Protein AF-A0A1G9AP73-F1 (afdb_monomer_lite)

pLDDT: mean 91.85, std 10.34, range [49.53, 98.06]

Radius of gyration: 12.02 Å; chains: 1; bounding box: 33×26×29 Å

Secondary structure (DSSP, 8-state):
-------B--HHHHHHHHHHHHHT--EEEEEEETTEEEEEEEEEETTEEEEEEEE---

Organism: NCBI:txid128104

Structure (mmCIF, N/CA/C/O backbone):
data_AF-A0A1G9AP73-F1
#
_entry.id   AF-A0A1G9AP73-F1
#
loop_
_atom_site.group_PDB
_atom_site.id
_atom_site.type_symbol
_atom_site.label_atom_id
_atom_site.label_alt_id
_atom_site.label_comp_id
_atom_site.label_asym_id
_atom_site.label_entity_id
_atom_site.label_seq_id
_atom_site.pdbx_PDB_ins_code
_atom_site.Cartn_x
_atom_site.Cartn_y
_atom_site.Cartn_z
_atom_site.occupancy
_atom_site.B_iso_or_equiv
_atom_site.auth_seq_id
_atom_site.auth_comp_id
_atom_site.auth_asym_id
_atom_site.auth_atom_id
_atom_site.pdbx_PDB_model_num
ATOM 1 N N . MET A 1 1 ? -20.012 -17.395 2.251 1.00 49.53 1 MET A N 1
ATOM 2 C CA . MET A 1 1 ? -19.285 -16.288 2.905 1.00 49.53 1 MET A CA 1
ATOM 3 C C . MET A 1 1 ? -17.969 -16.172 2.171 1.00 49.53 1 MET A C 1
ATOM 5 O O . MET A 1 1 ? -17.335 -17.207 2.003 1.00 49.53 1 MET A O 1
ATOM 9 N N . SER A 1 2 ? -17.627 -15.010 1.617 1.00 61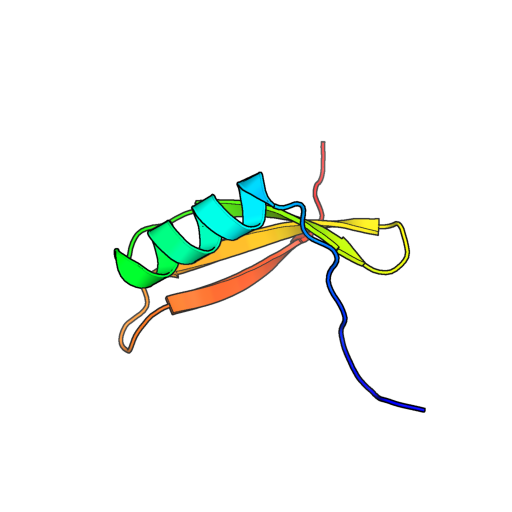.34 2 SER A N 1
ATOM 10 C CA . SER A 1 2 ? -16.326 -14.875 0.968 1.00 61.34 2 SER A CA 1
ATOM 11 C C . SER A 1 2 ? -15.243 -14.799 2.044 1.00 61.34 2 SER A C 1
ATOM 13 O O . SER A 1 2 ? -15.435 -14.164 3.079 1.00 61.34 2 SER A O 1
ATOM 15 N N . ASN A 1 3 ? -14.133 -15.504 1.833 1.00 81.12 3 ASN A N 1
ATOM 16 C CA . ASN A 1 3 ? -12.966 -15.479 2.722 1.00 81.12 3 ASN A CA 1
ATOM 17 C C . ASN A 1 3 ? -12.055 -14.286 2.380 1.00 81.12 3 ASN A C 1
ATOM 19 O O . ASN A 1 3 ? -10.835 -14.368 2.518 1.00 81.12 3 ASN A O 1
ATOM 23 N N . ASP A 1 4 ? -12.641 -13.201 1.871 1.00 86.31 4 ASP A N 1
ATOM 24 C CA . ASP A 1 4 ? -11.891 -12.086 1.313 1.00 86.31 4 ASP A CA 1
ATOM 25 C C . ASP A 1 4 ? -11.366 -11.193 2.433 1.00 86.31 4 ASP A C 1
ATOM 27 O O . ASP A 1 4 ? -12.086 -10.808 3.358 1.00 86.31 4 ASP A O 1
ATOM 31 N N . PHE A 1 5 ? -10.098 -10.812 2.318 1.00 87.44 5 PHE A N 1
ATOM 32 C CA . PHE A 1 5 ? -9.484 -9.837 3.203 1.00 87.44 5 PHE A CA 1
ATOM 33 C C . PHE A 1 5 ? -9.558 -8.447 2.559 1.00 87.44 5 PHE A C 1
ATOM 35 O O . PHE A 1 5 ? -8.676 -8.049 1.801 1.00 87.44 5 PHE A O 1
ATOM 42 N N . VAL A 1 6 ? -10.647 -7.722 2.827 1.00 92.56 6 VAL A N 1
ATOM 43 C CA . VAL A 1 6 ? -10.928 -6.418 2.201 1.00 92.56 6 VAL A CA 1
ATOM 44 C C . VAL A 1 6 ? -10.268 -5.279 2.981 1.00 92.56 6 VAL A C 1
ATOM 46 O O . VAL A 1 6 ? -10.397 -5.204 4.206 1.00 92.56 6 VAL A O 1
ATOM 49 N N . LEU A 1 7 ? -9.569 -4.395 2.268 1.00 94.94 7 LEU A N 1
ATOM 50 C CA . LEU A 1 7 ? -8.919 -3.200 2.802 1.00 94.94 7 LEU A CA 1
ATOM 51 C C . LEU A 1 7 ? -9.558 -1.949 2.199 1.00 94.94 7 LEU A C 1
ATOM 53 O O . LEU A 1 7 ? -9.552 -1.787 0.981 1.00 94.94 7 LEU A O 1
ATOM 57 N N . ASP A 1 8 ? 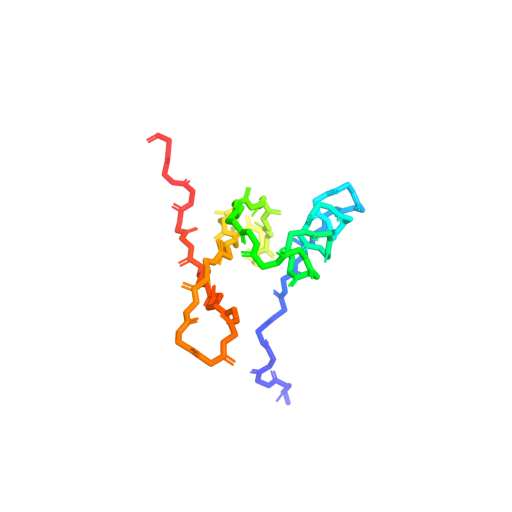-10.035 -1.044 3.047 1.00 96.56 8 ASP A N 1
ATOM 58 C CA . ASP A 1 8 ? -10.453 0.286 2.614 1.00 96.56 8 ASP A CA 1
ATOM 59 C C . ASP A 1 8 ? -9.237 1.214 2.559 1.00 96.56 8 ASP A C 1
ATOM 61 O O . ASP A 1 8 ? -8.489 1.337 3.534 1.00 96.56 8 ASP A O 1
ATOM 65 N N . ILE A 1 9 ? -9.070 1.902 1.435 1.00 96.94 9 ILE A N 1
ATOM 66 C CA . ILE A 1 9 ? -8.005 2.874 1.178 1.00 96.94 9 ILE A CA 1
ATOM 67 C C . ILE A 1 9 ? -8.624 4.130 0.558 1.00 96.94 9 ILE A C 1
ATOM 69 O O . ILE A 1 9 ? -9.577 4.035 -0.216 1.00 96.94 9 ILE A O 1
ATOM 73 N N . ASP A 1 10 ? -8.134 5.315 0.922 1.00 96.81 10 ASP A N 1
ATOM 74 C CA . ASP A 1 10 ? -8.574 6.552 0.270 1.00 96.81 10 ASP A CA 1
ATOM 75 C C . ASP A 1 10 ? -7.890 6.755 -1.093 1.00 96.81 10 ASP A C 1
ATOM 77 O O . ASP A 1 10 ? -6.890 6.116 -1.419 1.00 96.81 10 ASP A O 1
ATOM 81 N N . HIS A 1 11 ? -8.459 7.637 -1.918 1.00 97.50 11 HIS A N 1
ATOM 82 C CA . HIS A 1 11 ? -7.998 7.862 -3.290 1.00 97.50 11 HIS A CA 1
ATOM 83 C C . HIS A 1 11 ? -6.547 8.354 -3.363 1.00 97.50 11 HIS A C 1
ATOM 85 O O . HIS A 1 11 ? -5.811 7.956 -4.264 1.00 97.50 11 HIS A O 1
ATOM 91 N N . GLU A 1 12 ? -6.132 9.206 -2.425 1.00 97.69 12 GLU A N 1
ATOM 92 C CA . GLU A 1 12 ? -4.777 9.761 -2.382 1.00 97.69 12 GLU A CA 1
ATOM 93 C C . GLU A 1 12 ? -3.754 8.665 -2.066 1.00 97.69 12 GLU A C 1
ATOM 95 O O . GLU A 1 12 ? -2.799 8.458 -2.816 1.00 97.69 12 GLU A O 1
ATOM 100 N N . SER A 1 13 ? -4.013 7.892 -1.013 1.00 97.75 13 SER A N 1
ATOM 101 C CA . SER A 1 13 ? -3.212 6.742 -0.603 1.00 97.75 13 SER A CA 1
ATOM 102 C C . SER A 1 13 ? -3.160 5.668 -1.689 1.00 97.75 13 SER A C 1
ATOM 104 O O . SER A 1 13 ? -2.109 5.070 -1.912 1.00 97.75 13 SER A O 1
ATOM 106 N N . ALA A 1 14 ? -4.270 5.435 -2.397 1.00 97.81 14 ALA A N 1
ATOM 107 C CA . ALA A 1 14 ? -4.322 4.511 -3.526 1.00 97.81 14 ALA A CA 1
ATOM 108 C C . ALA A 1 14 ? -3.446 4.987 -4.693 1.00 97.81 14 ALA A C 1
ATOM 110 O O . ALA A 1 14 ? -2.722 4.183 -5.282 1.00 97.81 14 ALA A O 1
ATOM 111 N N . GLY A 1 15 ? -3.472 6.287 -5.000 1.00 98.06 15 GLY A N 1
ATOM 112 C CA . GLY A 1 15 ? -2.615 6.893 -6.016 1.00 98.06 15 GLY A CA 1
ATOM 113 C C . GLY A 1 15 ? -1.133 6.790 -5.662 1.00 98.06 15 GLY A C 1
ATOM 114 O O . GLY A 1 15 ? -0.335 6.353 -6.493 1.00 98.06 15 GLY A O 1
ATOM 115 N N . LEU A 1 16 ? -0.776 7.120 -4.417 1.00 97.69 16 LEU A N 1
ATOM 116 C CA . LEU A 1 16 ? 0.589 6.979 -3.911 1.00 97.69 16 LEU A CA 1
ATOM 117 C C . LEU A 1 16 ? 1.066 5.526 -4.005 1.00 97.69 16 LEU A C 1
ATOM 119 O O . LEU A 1 16 ? 2.121 5.269 -4.578 1.00 97.69 16 LEU A O 1
ATOM 123 N N . LEU A 1 17 ? 0.264 4.576 -3.516 1.00 97.69 17 LEU A N 1
ATOM 124 C CA . LEU A 1 17 ? 0.585 3.152 -3.581 1.00 97.69 17 LEU A CA 1
ATOM 125 C C . LEU A 1 17 ? 0.799 2.690 -5.026 1.00 97.69 17 LEU A C 1
ATOM 127 O O . LEU A 1 17 ? 1.802 2.046 -5.314 1.00 97.69 17 LEU A O 1
ATOM 131 N N . ALA A 1 18 ? -0.113 3.029 -5.940 1.00 97.38 18 ALA A N 1
ATOM 132 C CA . ALA A 1 18 ? 0.004 2.649 -7.344 1.00 97.38 18 ALA A CA 1
ATOM 133 C C . ALA A 1 18 ? 1.282 3.217 -7.982 1.00 97.38 18 ALA A C 1
ATOM 135 O O . ALA A 1 18 ? 2.014 2.484 -8.647 1.00 97.38 18 ALA A O 1
ATOM 136 N N . GLY A 1 19 ? 1.582 4.495 -7.733 1.00 97.19 19 GLY A N 1
ATOM 137 C CA . GLY A 1 19 ? 2.805 5.138 -8.211 1.00 97.19 19 GLY A CA 1
ATOM 138 C C . GLY A 1 19 ? 4.065 4.457 -7.677 1.00 97.19 19 GLY A C 1
ATOM 139 O O . GLY A 1 19 ? 4.954 4.116 -8.453 1.00 97.19 19 GLY A O 1
ATOM 140 N N . THR A 1 20 ? 4.114 4.184 -6.373 1.00 95.88 20 THR A N 1
ATOM 141 C CA . THR A 1 20 ? 5.234 3.485 -5.732 1.00 95.88 20 THR A CA 1
ATOM 142 C C . THR A 1 20 ? 5.435 2.078 -6.294 1.00 95.88 20 THR A C 1
ATOM 144 O O . THR A 1 20 ? 6.569 1.690 -6.577 1.00 95.88 20 THR A O 1
ATOM 147 N N . LEU A 1 21 ? 4.352 1.320 -6.494 1.00 96.69 21 LEU A N 1
ATOM 148 C CA . LEU A 1 21 ? 4.423 -0.033 -7.048 1.00 96.69 21 LEU A CA 1
ATOM 149 C C . LEU A 1 21 ? 4.970 -0.045 -8.477 1.00 96.69 21 LEU A C 1
ATOM 151 O O . LEU A 1 21 ? 5.763 -0.919 -8.812 1.00 96.69 21 LEU A O 1
ATOM 155 N N . LEU A 1 22 ? 4.578 0.928 -9.304 1.00 96.38 22 LEU A N 1
ATOM 156 C CA . LEU A 1 22 ? 5.089 1.071 -10.669 1.00 96.38 22 LEU A CA 1
ATOM 157 C C . LEU A 1 22 ? 6.550 1.533 -10.703 1.00 96.38 22 LEU A C 1
ATOM 159 O O . LEU A 1 22 ? 7.298 1.127 -11.587 1.00 96.38 22 LEU A O 1
ATOM 163 N N . ALA A 1 23 ? 6.952 2.375 -9.750 1.00 96.12 23 ALA A N 1
ATOM 164 C CA . ALA A 1 23 ? 8.314 2.888 -9.648 1.00 96.12 23 ALA A CA 1
ATOM 165 C C . ALA A 1 23 ? 9.304 1.879 -9.043 1.00 96.12 23 ALA A C 1
ATOM 167 O O . ALA A 1 23 ? 10.512 2.061 -9.179 1.00 96.12 23 ALA A O 1
ATOM 168 N N . GLY A 1 24 ? 8.812 0.835 -8.369 1.00 95.81 24 GLY A N 1
ATOM 169 C CA . GLY A 1 24 ? 9.662 -0.088 -7.620 1.00 95.81 24 GLY A CA 1
ATOM 170 C C . GLY A 1 24 ? 10.291 0.558 -6.382 1.00 95.81 24 GLY A C 1
ATOM 171 O O . GLY A 1 24 ? 11.424 0.234 -6.038 1.00 95.81 24 GLY A O 1
ATOM 172 N N . ASP A 1 25 ? 9.584 1.492 -5.737 1.00 96.31 25 ASP A N 1
ATOM 173 C CA . ASP A 1 25 ? 10.049 2.203 -4.536 1.00 96.31 25 ASP A CA 1
ATOM 174 C C . ASP A 1 25 ? 9.329 1.692 -3.271 1.00 96.31 25 ASP A C 1
ATOM 176 O O . ASP A 1 25 ? 8.483 0.801 -3.320 1.00 96.31 25 ASP A O 1
ATOM 180 N N . SER A 1 26 ? 9.656 2.237 -2.106 1.00 96.75 26 SER A N 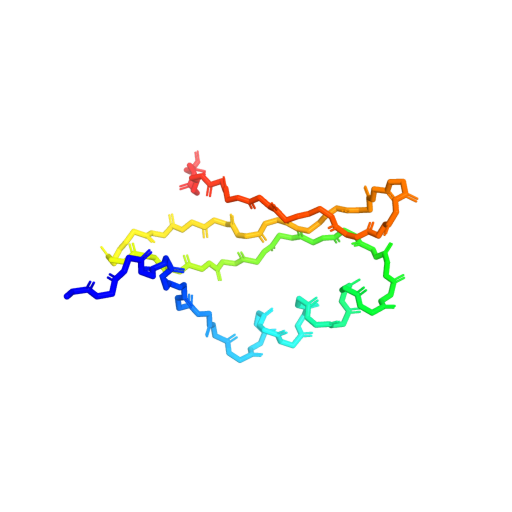1
ATOM 181 C CA . SER A 1 26 ? 9.037 1.906 -0.826 1.00 96.75 26 SER A CA 1
ATOM 182 C C . SER A 1 26 ? 7.996 2.938 -0.392 1.00 96.75 26 SER A C 1
ATOM 184 O O . SER A 1 26 ? 8.200 4.143 -0.512 1.00 96.75 26 SER A O 1
ATOM 186 N N . CYS A 1 27 ? 6.880 2.474 0.171 1.00 96.62 27 CYS A N 1
ATOM 187 C CA . CYS A 1 27 ? 5.907 3.352 0.821 1.00 96.62 27 CYS A CA 1
ATOM 188 C C . CYS A 1 27 ? 5.169 2.643 1.958 1.00 96.62 27 CYS A C 1
ATOM 190 O O . CYS A 1 27 ? 5.152 1.416 2.060 1.00 96.62 27 CYS A O 1
ATOM 192 N N . ALA A 1 28 ? 4.499 3.428 2.797 1.00 97.00 28 ALA A N 1
ATOM 193 C CA . ALA A 1 28 ? 3.506 2.941 3.741 1.00 97.00 28 ALA A CA 1
ATOM 194 C C . ALA A 1 28 ? 2.276 3.842 3.659 1.00 97.00 28 ALA A C 1
ATOM 196 O O . ALA A 1 28 ? 2.393 5.053 3.829 1.00 97.00 28 ALA A O 1
ATOM 197 N N . VAL A 1 29 ? 1.113 3.251 3.395 1.00 97.06 29 VAL A N 1
ATOM 198 C CA . VAL A 1 29 ? -0.147 3.984 3.247 1.00 97.06 29 VAL A CA 1
ATOM 199 C C . VAL A 1 29 ? -1.174 3.521 4.279 1.00 97.06 29 VAL A C 1
ATOM 201 O O . VAL A 1 29 ? -1.214 2.332 4.616 1.00 97.06 29 VAL A O 1
ATOM 204 N N . PRO A 1 30 ? -1.998 4.429 4.825 1.00 96.50 30 PRO A N 1
ATOM 205 C CA . PRO A 1 30 ? -3.045 4.060 5.764 1.00 96.50 30 PRO A CA 1
ATOM 206 C C . PRO A 1 30 ? -4.145 3.259 5.061 1.00 96.50 30 PRO A C 1
ATOM 208 O O . PRO A 1 30 ? -4.630 3.634 3.998 1.00 96.50 30 PRO A O 1
ATOM 211 N N . VAL A 1 31 ? -4.576 2.170 5.694 1.00 96.69 31 VAL A N 1
ATOM 212 C CA . VAL A 1 31 ? -5.723 1.365 5.251 1.00 96.69 31 VAL A CA 1
ATOM 213 C C . VAL A 1 31 ? -6.610 1.014 6.443 1.00 96.69 31 VAL A C 1
ATOM 215 O O . VAL A 1 31 ? -6.191 1.120 7.603 1.00 96.69 31 VAL A O 1
ATOM 218 N N . ARG A 1 32 ? -7.851 0.593 6.190 1.00 95.12 32 ARG A N 1
ATOM 219 C CA . ARG A 1 32 ? -8.761 0.096 7.231 1.00 95.12 32 ARG A CA 1
ATOM 220 C C . ARG A 1 32 ? -9.235 -1.314 6.919 1.00 95.12 32 ARG A C 1
ATOM 222 O O . ARG A 1 32 ? -9.513 -1.639 5.775 1.00 95.12 32 ARG A O 1
ATOM 229 N N . HIS A 1 33 ? -9.359 -2.131 7.956 1.00 92.44 33 HIS A N 1
ATOM 230 C CA . HIS A 1 33 ? -10.000 -3.440 7.888 1.00 92.44 33 HIS A CA 1
ATOM 231 C C . HIS A 1 33 ? -10.969 -3.559 9.060 1.00 92.44 33 HIS A C 1
ATOM 233 O O . HIS A 1 33 ? -10.530 -3.483 10.205 1.00 92.44 33 HIS A O 1
ATOM 239 N N . GLN A 1 34 ? -12.272 -3.706 8.804 1.00 90.19 34 GLN A N 1
ATOM 240 C CA . GLN A 1 34 ? -13.285 -3.867 9.863 1.00 90.19 34 GLN A CA 1
ATOM 241 C C . GLN A 1 34 ? -13.184 -2.791 10.971 1.00 90.19 34 GLN A C 1
ATOM 243 O O . GLN A 1 34 ? -13.173 -3.098 12.160 1.00 90.19 34 GLN A O 1
ATOM 248 N N . ASN A 1 35 ? -13.062 -1.516 10.582 1.00 86.94 35 ASN A N 1
ATOM 249 C CA . ASN A 1 35 ? -12.838 -0.358 11.470 1.00 86.94 35 ASN A CA 1
ATOM 250 C C . ASN A 1 35 ? -11.485 -0.309 12.210 1.00 86.94 35 ASN A C 1
ATOM 252 O O . ASN A 1 35 ? -11.237 0.632 12.965 1.00 86.94 35 ASN A O 1
ATOM 256 N N . VAL A 1 36 ? -10.571 -1.249 11.967 1.00 91.00 36 VAL A N 1
ATOM 257 C CA . VAL A 1 36 ? -9.199 -1.212 12.490 1.00 91.00 36 VAL A CA 1
ATOM 258 C C . VAL A 1 36 ? -8.302 -0.444 11.525 1.00 91.00 36 VAL A C 1
ATOM 260 O O . VAL A 1 36 ? -8.246 -0.765 10.339 1.00 91.00 36 VAL A O 1
ATOM 263 N N . LYS A 1 37 ? -7.577 0.563 12.029 1.00 93.25 37 LYS A N 1
ATOM 264 C CA . LYS A 1 37 ? -6.567 1.298 11.252 1.00 93.25 37 LYS A CA 1
ATOM 265 C C . LYS A 1 37 ? -5.268 0.496 11.177 1.00 93.25 37 LYS A C 1
ATOM 267 O O . LYS A 1 37 ? -4.712 0.104 12.203 1.00 93.25 37 LYS A O 1
ATOM 272 N N . LEU A 1 38 ? -4.771 0.296 9.965 1.00 95.56 38 LEU A N 1
ATOM 273 C CA . LEU A 1 38 ? -3.537 -0.421 9.657 1.00 95.56 38 LEU A CA 1
ATOM 274 C C . LEU A 1 38 ? -2.686 0.415 8.691 1.00 95.56 38 LEU A C 1
ATOM 276 O O . LEU A 1 38 ? -3.144 1.420 8.147 1.00 95.56 38 LEU A O 1
ATOM 280 N N . LEU A 1 39 ? -1.449 -0.015 8.473 1.00 96.50 39 LEU A N 1
ATOM 281 C CA . LEU A 1 39 ? -0.588 0.466 7.399 1.00 96.50 39 LEU A CA 1
ATOM 282 C C . LEU A 1 39 ? -0.367 -0.669 6.405 1.00 96.50 39 LEU A C 1
ATOM 284 O O . LEU A 1 39 ? 0.029 -1.764 6.807 1.00 96.50 39 LEU A O 1
ATOM 288 N N . LEU A 1 40 ? -0.602 -0.402 5.124 1.00 97.06 40 LEU A N 1
ATOM 289 C CA . LEU A 1 40 ? -0.147 -1.247 4.031 1.00 97.06 40 LEU A CA 1
ATOM 290 C C . LEU A 1 40 ? 1.217 -0.736 3.578 1.00 97.06 40 LEU A C 1
ATOM 292 O O . LEU A 1 40 ? 1.345 0.390 3.101 1.00 97.06 40 LEU A O 1
ATOM 296 N N . CYS A 1 41 ? 2.241 -1.555 3.759 1.00 97.00 41 CYS A N 1
ATOM 297 C CA . CYS A 1 41 ? 3.607 -1.222 3.396 1.00 97.00 41 CYS A CA 1
ATOM 298 C C . CYS A 1 41 ? 3.995 -1.954 2.113 1.00 97.00 41 CYS A C 1
ATOM 300 O O . CYS A 1 41 ? 3.782 -3.163 2.010 1.00 97.00 41 CYS A O 1
ATOM 302 N N . ALA A 1 42 ? 4.597 -1.226 1.177 1.00 97.25 42 ALA A N 1
ATOM 303 C CA . ALA A 1 42 ? 5.197 -1.754 -0.037 1.00 97.25 42 ALA A CA 1
ATOM 304 C C . ALA A 1 42 ? 6.719 -1.607 0.048 1.00 97.25 42 ALA A C 1
ATOM 306 O O . ALA A 1 42 ? 7.221 -0.535 0.386 1.00 97.25 42 ALA A O 1
ATOM 307 N N . LEU A 1 43 ? 7.448 -2.686 -0.233 1.00 96.94 43 LEU A N 1
ATOM 308 C CA . LEU A 1 43 ? 8.910 -2.703 -0.289 1.00 96.94 43 LEU A CA 1
ATOM 309 C C . LEU A 1 43 ? 9.385 -3.449 -1.539 1.00 96.94 43 LEU A C 1
ATOM 311 O O . LEU A 1 43 ? 8.804 -4.488 -1.863 1.00 96.94 43 LEU A O 1
ATOM 315 N N . PRO A 1 44 ? 10.490 -3.023 -2.168 1.00 96.88 44 PRO A N 1
ATOM 316 C CA . PRO A 1 44 ? 11.148 -3.821 -3.194 1.00 96.88 44 PRO A CA 1
ATOM 317 C C . PRO A 1 44 ? 11.578 -5.198 -2.656 1.00 96.88 44 PRO A C 1
ATOM 319 O O . PRO A 1 44 ? 11.980 -5.361 -1.493 1.00 96.88 44 PRO A O 1
ATOM 322 N N . GLY A 1 45 ? 11.449 -6.215 -3.496 1.00 93.38 45 GLY A N 1
ATOM 323 C CA . GLY A 1 45 ? 11.908 -7.587 -3.292 1.00 93.38 45 GLY A CA 1
ATOM 324 C C . GLY A 1 45 ? 12.640 -8.098 -4.534 1.00 93.38 45 GLY A C 1
ATOM 325 O O . GLY A 1 45 ? 12.757 -7.378 -5.519 1.00 93.38 45 GLY A O 1
ATOM 326 N N . G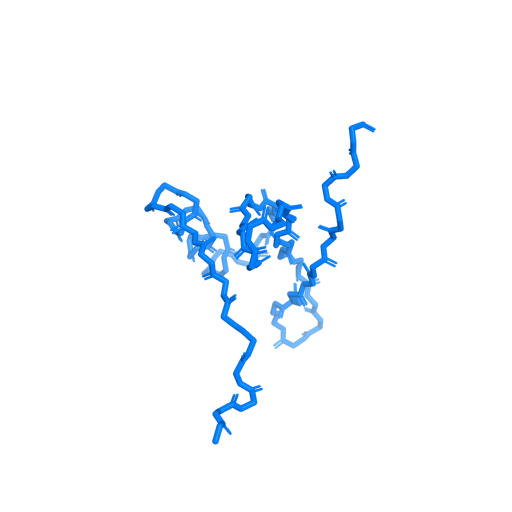LU A 1 46 ? 13.136 -9.334 -4.479 1.00 90.62 46 GLU A N 1
ATOM 327 C CA . GLU A 1 46 ? 13.953 -9.915 -5.560 1.00 90.62 46 GLU A CA 1
ATOM 328 C C . GLU A 1 46 ? 13.190 -10.023 -6.893 1.00 90.62 46 GLU A C 1
ATOM 330 O O . GLU A 1 46 ? 13.741 -9.673 -7.931 1.00 90.62 46 GLU A O 1
ATOM 335 N N . ASP A 1 47 ? 11.903 -10.389 -6.850 1.00 90.19 47 ASP A N 1
ATOM 336 C CA . ASP A 1 47 ? 11.063 -10.613 -8.041 1.00 90.19 47 ASP A CA 1
ATOM 337 C C . ASP A 1 47 ? 9.921 -9.585 -8.204 1.00 90.19 47 ASP A C 1
ATOM 339 O O . ASP A 1 47 ? 8.942 -9.831 -8.910 1.00 90.19 47 ASP A O 1
ATOM 343 N N . GLY A 1 48 ? 9.993 -8.436 -7.522 1.00 94.25 48 GLY A N 1
ATOM 344 C CA . GLY A 1 48 ? 8.965 -7.393 -7.609 1.00 94.25 48 GLY A CA 1
ATOM 345 C C . GLY A 1 48 ? 8.705 -6.684 -6.286 1.00 94.25 48 GLY A C 1
ATOM 346 O O . GLY A 1 48 ? 9.634 -6.317 -5.573 1.00 94.25 48 GLY A O 1
ATOM 347 N N . MET A 1 49 ? 7.431 -6.480 -5.948 1.00 96.50 49 MET A N 1
ATOM 348 C CA . MET A 1 49 ? 7.020 -5.739 -4.752 1.00 96.50 49 MET A CA 1
ATOM 349 C C . MET A 1 49 ? 6.478 -6.671 -3.671 1.00 96.50 49 MET A C 1
ATOM 351 O O . MET A 1 49 ? 5.642 -7.535 -3.928 1.00 96.50 49 MET A O 1
ATOM 355 N N . ARG A 1 50 ? 6.918 -6.468 -2.430 1.00 96.38 50 ARG A N 1
ATOM 356 C CA . ARG A 1 50 ? 6.394 -7.145 -1.240 1.00 96.38 50 ARG A CA 1
ATOM 357 C C . ARG A 1 50 ? 5.413 -6.233 -0.526 1.00 96.38 50 ARG A C 1
ATOM 359 O O . ARG A 1 50 ? 5.757 -5.101 -0.190 1.00 96.38 50 ARG A O 1
ATOM 366 N N . LEU A 1 51 ? 4.224 -6.760 -0.253 1.00 95.44 51 LEU A N 1
ATOM 367 C CA . LEU A 1 51 ? 3.167 -6.074 0.480 1.00 95.44 51 LEU A CA 1
ATOM 368 C C . LEU A 1 51 ? 2.966 -6.723 1.848 1.00 95.44 51 LEU A C 1
ATOM 370 O O . LEU A 1 51 ? 2.851 -7.943 1.949 1.00 95.44 51 LEU A O 1
ATOM 374 N N . PHE A 1 52 ? 2.902 -5.916 2.904 1.00 94.44 52 PHE A N 1
ATOM 375 C CA . PHE A 1 52 ? 2.590 -6.400 4.249 1.00 94.44 52 PHE A CA 1
ATOM 376 C C . PHE A 1 52 ? 1.745 -5.398 5.023 1.00 94.44 52 PHE A C 1
ATOM 378 O O . PHE A 1 52 ? 1.812 -4.189 4.809 1.00 94.44 52 PHE A O 1
ATOM 385 N N . LEU A 1 53 ? 0.957 -5.928 5.954 1.00 95.00 53 LEU A N 1
ATOM 386 C CA . LEU A 1 53 ? 0.125 -5.140 6.849 1.00 95.00 53 LEU A CA 1
ATOM 387 C C . LEU A 1 53 ? 0.810 -4.987 8.199 1.00 95.00 53 LEU A C 1
ATOM 389 O O . LEU A 1 53 ? 1.216 -5.966 8.826 1.00 95.00 53 LEU A O 1
ATOM 393 N N . ARG A 1 54 ? 0.898 -3.747 8.672 1.00 93.38 54 ARG A N 1
ATOM 394 C CA . ARG A 1 54 ? 1.381 -3.413 10.009 1.00 93.38 54 ARG A CA 1
ATOM 395 C C . ARG A 1 54 ? 0.246 -2.792 10.813 1.00 93.38 54 ARG A C 1
ATOM 397 O O . ARG A 1 54 ? -0.516 -1.972 10.303 1.00 93.38 54 ARG A O 1
ATOM 404 N N . ARG A 1 55 ? 0.134 -3.160 12.091 1.00 87.25 55 ARG A N 1
ATOM 405 C CA . ARG A 1 55 ? -0.735 -2.425 13.018 1.00 87.25 55 ARG A CA 1
ATOM 406 C C . ARG A 1 55 ? -0.195 -1.009 13.149 1.00 87.25 55 ARG A C 1
ATOM 408 O O . ARG A 1 55 ? 0.992 -0.842 13.411 1.00 87.25 55 ARG A O 1
ATOM 415 N N . ASN A 1 56 ? -1.054 -0.015 12.959 1.00 74.44 56 ASN A N 1
ATOM 416 C CA . ASN A 1 56 ? -0.668 1.371 13.169 1.00 74.44 56 ASN A CA 1
ATOM 417 C C . ASN A 1 56 ? -0.609 1.622 14.686 1.00 74.44 56 ASN A C 1
ATOM 419 O O . ASN A 1 56 ? -1.606 2.003 15.296 1.00 74.44 56 ASN A O 1
ATOM 423 N N . THR A 1 57 ? 0.509 1.257 15.315 1.00 62.47 57 THR A N 1
ATOM 424 C CA . THR A 1 57 ? 0.783 1.588 16.716 1.00 62.47 57 THR A CA 1
ATOM 425 C C . THR A 1 57 ? 1.172 3.064 16.799 1.00 62.47 57 THR A C 1
ATOM 427 O O . THR A 1 5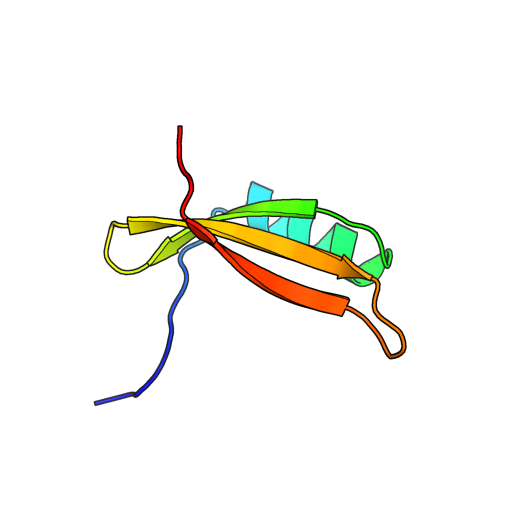7 ? 2.000 3.477 15.984 1.00 62.47 57 THR A O 1
ATOM 430 N N . PRO A 1 58 ? 0.582 3.843 17.722 1.00 57.47 58 PRO A N 1
ATOM 431 C CA . PRO A 1 58 ? 1.034 5.205 17.989 1.00 57.47 58 PRO A CA 1
ATOM 432 C C . PRO A 1 58 ? 2.476 5.240 18.507 1.00 57.47 58 PRO A C 1
ATOM 434 O O . PRO A 1 58 ? 2.927 4.220 19.082 1.00 57.47 58 PRO A O 1
#

Foldseek 3Di:
DDPDFDKAFDPVLVVVVVVCQVVQHWDWGW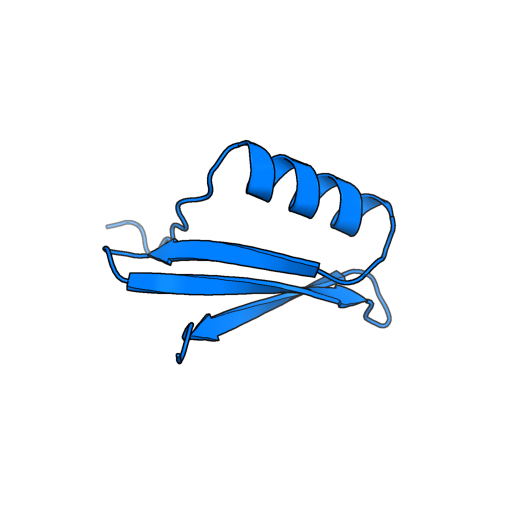IDTPNFIWIWIWHHDPVGIDTDIGRPDD

Sequence (58 aa):
MSNDFVLDIDHESAGLLAGTLLAGDSCAVPVRHQNVKLLLCALPGEDGMRLFLRRNTP